Protein AF-X1VZI4-F1 (afdb_monomer_lite)

Radius of gyration: 15.94 Å; chains: 1; bounding box: 45×24×44 Å

Secondary structure (DSSP, 8-state):
-TTGGG--SHHHHHHHHHHHHHHHHHHHHHHT-HHHHHHHHHHHS-PSSEEEEEEE-SSTTHHHHHHHHHHHHHTTEEEEEEEPP---

pLDDT: mean 88.12, std 7.81, range [57.94, 95.19]

Structure (mmCIF, N/CA/C/O backbone):
data_AF-X1VZI4-F1
#
_entry.id   AF-X1VZI4-F1
#
loop_
_atom_site.group_PDB
_atom_site.id
_atom_site.type_symbol
_atom_site.label_atom_id
_atom_site.label_alt_id
_atom_site.label_comp_id
_atom_site.label_asym_id
_atom_site.label_entity_id
_atom_site.label_seq_id
_atom_site.pdbx_PDB_ins_code
_atom_site.Cartn_x
_atom_site.Cartn_y
_atom_site.Cartn_z
_atom_site.occupancy
_atom_site.B_iso_or_equiv
_atom_site.auth_seq_id
_atom_site.auth_comp_id
_atom_site.auth_asym_id
_atom_site.auth_atom_id
_atom_site.pdbx_PDB_model_num
ATOM 1 N N . ILE A 1 1 ? -3.536 -0.621 14.814 1.00 65.88 1 ILE A N 1
ATOM 2 C CA . ILE A 1 1 ? -4.839 0.098 14.854 1.00 65.88 1 ILE A CA 1
ATOM 3 C C . ILE A 1 1 ? -6.051 -0.834 15.053 1.00 65.88 1 ILE A C 1
ATOM 5 O O . ILE A 1 1 ? -6.949 -0.456 15.790 1.00 65.88 1 ILE A O 1
ATOM 9 N N . ALA A 1 2 ? -6.113 -2.037 14.457 1.00 73.00 2 ALA A N 1
ATOM 10 C CA . ALA A 1 2 ? -7.320 -2.889 14.499 1.00 73.00 2 ALA A CA 1
ATOM 11 C C . ALA A 1 2 ? -7.875 -3.190 15.910 1.00 73.00 2 ALA A C 1
ATOM 13 O O . ALA A 1 2 ? -9.079 -3.093 16.113 1.00 73.00 2 ALA A O 1
ATOM 14 N N . GLN A 1 3 ? -7.012 -3.473 16.890 1.00 75.44 3 GLN A N 1
ATOM 15 C CA . GLN A 1 3 ? -7.424 -3.694 18.285 1.00 75.44 3 GLN A CA 1
ATOM 16 C C . GLN A 1 3 ? -7.919 -2.401 18.965 1.00 75.44 3 GLN A C 1
ATOM 18 O O . GLN A 1 3 ? -8.908 -2.413 19.687 1.00 75.44 3 GLN A O 1
ATOM 23 N N . LEU A 1 4 ? -7.287 -1.262 18.663 1.00 80.88 4 LEU A N 1
ATOM 24 C CA . LEU A 1 4 ? -7.678 0.064 19.164 1.00 80.88 4 LEU A CA 1
ATOM 25 C C . LEU A 1 4 ? -9.019 0.553 18.599 1.00 80.88 4 LEU A C 1
ATOM 27 O O . LEU A 1 4 ? -9.711 1.308 19.269 1.00 80.88 4 LEU A O 1
ATOM 31 N N . LYS A 1 5 ? -9.431 0.091 17.410 1.00 80.44 5 LYS A N 1
ATOM 32 C CA . LYS A 1 5 ? -10.755 0.407 16.837 1.00 80.44 5 LYS A CA 1
ATOM 33 C C . LYS A 1 5 ? -11.922 -0.121 17.675 1.00 80.44 5 LYS A C 1
ATOM 35 O O . LYS A 1 5 ? -13.031 0.371 17.520 1.00 80.44 5 LYS A O 1
ATOM 40 N N . GLN A 1 6 ? -11.682 -1.119 18.525 1.00 86.50 6 GLN A N 1
ATOM 41 C CA . GLN A 1 6 ? -12.694 -1.705 19.407 1.00 86.50 6 GLN A CA 1
ATOM 42 C C . GLN A 1 6 ? -12.699 -1.064 20.803 1.00 86.50 6 GLN A C 1
ATOM 44 O O . GLN A 1 6 ? -13.568 -1.371 21.615 1.00 86.50 6 GLN A O 1
ATOM 49 N N . ALA A 1 7 ? -11.739 -0.182 21.101 1.00 85.19 7 ALA A N 1
ATOM 50 C CA . ALA A 1 7 ? -11.657 0.474 22.396 1.00 85.19 7 ALA A CA 1
ATOM 51 C C . ALA A 1 7 ? -12.777 1.515 22.550 1.00 85.19 7 ALA A C 1
ATOM 53 O O . ALA A 1 7 ? -12.931 2.419 21.729 1.00 85.19 7 ALA A O 1
ATOM 54 N N . THR A 1 8 ? -13.544 1.405 23.634 1.00 85.31 8 THR A N 1
ATOM 55 C CA . THR A 1 8 ? -14.627 2.342 23.980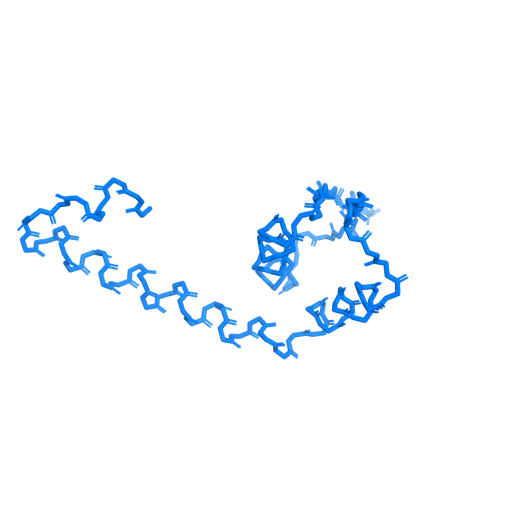 1.00 85.31 8 THR A CA 1
ATOM 56 C C . THR A 1 8 ? -14.210 3.385 25.016 1.00 85.31 8 THR A C 1
ATOM 58 O O . THR A 1 8 ? -14.959 4.325 25.267 1.00 85.31 8 THR A O 1
ATOM 61 N N . SER A 1 9 ? -13.025 3.241 25.617 1.00 93.62 9 SER A N 1
ATOM 62 C CA . SER A 1 9 ? -12.497 4.201 26.585 1.00 93.62 9 SER A CA 1
ATOM 63 C C . SER A 1 9 ? -12.036 5.491 25.902 1.00 93.62 9 SER A C 1
ATOM 65 O O . SER A 1 9 ? -11.469 5.458 24.808 1.00 93.62 9 SER A O 1
ATOM 67 N N . GLU A 1 10 ? -12.229 6.630 26.571 1.00 93.62 10 GLU A N 1
ATOM 68 C CA . GLU A 1 10 ? -11.826 7.950 26.060 1.00 93.62 10 GLU A CA 1
ATOM 69 C C . GLU A 1 10 ? -10.321 8.027 25.715 1.00 93.62 10 GLU A C 1
ATOM 71 O O . GLU A 1 10 ? -10.001 8.429 24.593 1.00 93.62 10 GLU A O 1
ATOM 76 N N . PRO A 1 11 ? -9.384 7.512 26.543 1.00 93.06 11 PRO A N 1
ATOM 77 C CA . PRO A 1 11 ? -7.969 7.462 26.170 1.00 93.06 11 PRO A CA 1
ATOM 78 C C . PRO A 1 11 ? -7.694 6.596 24.933 1.00 93.06 11 PRO A C 1
ATOM 80 O O . PRO A 1 11 ? -6.863 6.949 24.096 1.00 93.06 11 PRO A O 1
ATOM 83 N N . GLY A 1 12 ? -8.407 5.471 24.792 1.00 93.00 12 GLY A N 1
ATOM 84 C CA . GLY A 1 12 ? -8.273 4.578 23.641 1.00 93.00 12 GLY A CA 1
ATOM 85 C C . GLY A 1 12 ? -8.734 5.243 22.344 1.00 93.00 12 GLY A C 1
ATOM 86 O O . GLY A 1 12 ? -8.041 5.169 21.329 1.00 93.00 12 GLY A O 1
ATOM 87 N N . GLN A 1 13 ? -9.857 5.962 22.394 1.00 92.81 13 GLN A N 1
ATOM 88 C CA . GLN A 1 13 ? -10.370 6.739 21.265 1.00 92.81 13 GLN A CA 1
ATOM 89 C C . GLN A 1 13 ? -9.442 7.903 20.896 1.00 92.81 13 GLN A C 1
ATOM 91 O O . GLN A 1 13 ? -9.221 8.162 19.712 1.00 92.81 13 GLN A O 1
ATOM 96 N N . ARG A 1 14 ? -8.850 8.575 21.890 1.00 94.69 14 ARG A N 1
ATOM 97 C CA . ARG A 1 14 ? -7.897 9.668 21.665 1.00 94.69 14 ARG A CA 1
ATOM 98 C C . ARG A 1 14 ? -6.589 9.188 21.037 1.00 94.69 14 ARG A C 1
ATOM 100 O O . ARG A 1 14 ? -6.076 9.831 20.127 1.00 94.69 14 ARG A O 1
ATOM 107 N N . LEU A 1 15 ? -6.064 8.042 21.466 1.00 93.62 15 LEU A N 1
ATOM 108 C CA . LEU A 1 15 ? -4.899 7.441 20.816 1.00 93.62 15 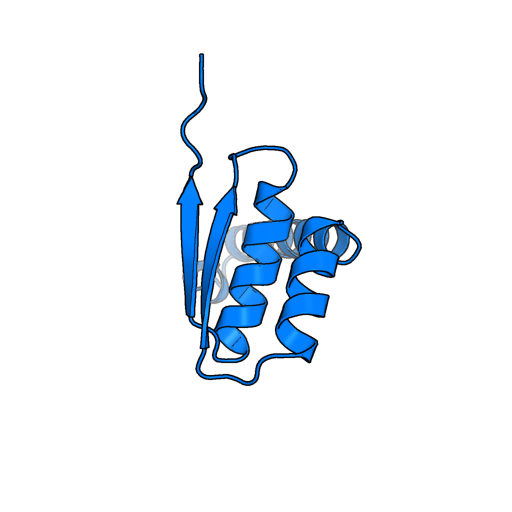LEU A CA 1
ATOM 109 C C . LEU A 1 15 ? -5.229 7.012 19.379 1.00 93.62 15 LEU A C 1
ATOM 111 O O . LEU A 1 15 ? -4.446 7.244 18.461 1.00 93.62 15 LEU A O 1
ATOM 115 N N . LEU A 1 16 ? -6.409 6.424 19.166 1.00 93.00 16 LEU A N 1
ATOM 116 C CA . LEU A 1 16 ? -6.871 6.045 17.834 1.00 93.00 16 LEU A CA 1
ATOM 117 C C . LEU A 1 16 ? -6.957 7.253 16.889 1.00 93.00 16 LEU A C 1
ATOM 119 O O . LEU A 1 16 ? -6.544 7.140 15.735 1.00 93.00 16 LEU A O 1
ATOM 123 N N . SER A 1 17 ? -7.471 8.396 17.351 1.00 93.19 17 SER A N 1
ATOM 124 C CA . SER A 1 17 ? -7.567 9.600 16.518 1.00 93.19 17 SER A CA 1
ATOM 125 C C . SER A 1 17 ? -6.192 10.162 16.149 1.00 93.19 17 SER A C 1
ATOM 127 O O . SER A 1 17 ? -5.986 10.503 14.986 1.00 93.19 17 SER A O 1
ATOM 129 N N . MET A 1 18 ? -5.234 10.170 17.082 1.00 95.19 18 MET A N 1
ATOM 130 C CA . MET A 1 18 ? -3.848 10.578 16.815 1.00 95.19 18 MET A CA 1
ATOM 131 C C . MET A 1 18 ? -3.175 9.677 15.774 1.00 95.19 18 MET A C 1
ATOM 133 O O . MET A 1 18 ? -2.632 10.177 14.793 1.00 95.19 18 MET A O 1
ATOM 137 N N . LEU A 1 19 ? -3.276 8.354 15.935 1.00 93.75 19 LEU A N 1
ATOM 138 C CA . LEU A 1 19 ? -2.682 7.398 14.993 1.00 93.75 19 LEU A CA 1
ATOM 139 C C . LEU A 1 19 ? -3.330 7.468 13.605 1.00 93.75 19 LEU A C 1
ATOM 141 O O . LEU A 1 19 ? -2.648 7.3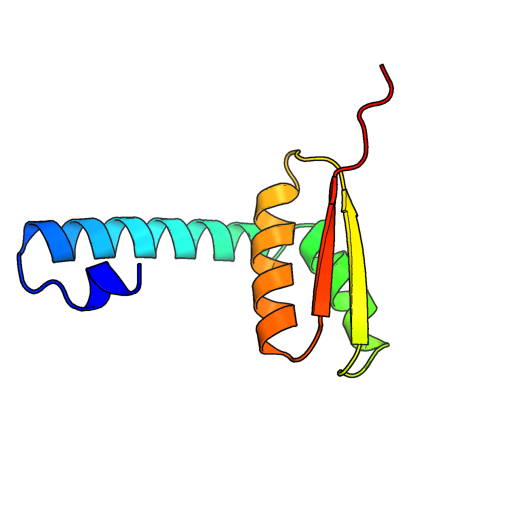20 12.594 1.00 93.75 19 LEU A O 1
ATOM 145 N N . ASN A 1 20 ? -4.645 7.694 13.532 1.00 92.62 20 ASN A N 1
ATOM 146 C CA . ASN A 1 20 ? -5.324 7.886 12.249 1.00 92.62 20 ASN A CA 1
ATOM 147 C C . ASN A 1 20 ? -4.874 9.180 11.564 1.00 92.62 20 ASN A C 1
ATOM 149 O O . ASN A 1 20 ? -4.690 9.182 10.350 1.00 92.62 20 ASN A O 1
ATOM 153 N N . PHE A 1 21 ? -4.693 10.262 12.325 1.00 95.19 21 PHE A N 1
ATOM 154 C CA . PHE A 1 21 ? -4.182 11.523 11.794 1.00 95.19 21 PHE A CA 1
ATOM 155 C C . PHE A 1 21 ? -2.766 11.356 11.232 1.00 95.19 21 PHE A C 1
ATOM 157 O O . PHE A 1 21 ? -2.505 11.768 10.104 1.00 95.19 21 PHE A O 1
ATOM 164 N N . GLU A 1 22 ? -1.879 10.695 11.975 1.00 92.50 22 GLU A N 1
ATOM 165 C CA . GLU A 1 22 ? -0.517 10.396 11.527 1.00 92.50 22 GLU A CA 1
ATOM 166 C C . GLU A 1 22 ? -0.518 9.527 10.263 1.00 92.50 22 GLU A C 1
ATOM 168 O O . GLU A 1 22 ? 0.117 9.882 9.272 1.00 92.50 22 GLU A O 1
ATOM 173 N N . TYR A 1 23 ? -1.311 8.449 10.243 1.00 90.94 23 TYR A N 1
ATOM 174 C CA . TYR A 1 23 ? -1.459 7.606 9.054 1.00 90.94 23 TYR A CA 1
ATOM 175 C C . TYR A 1 23 ? -1.918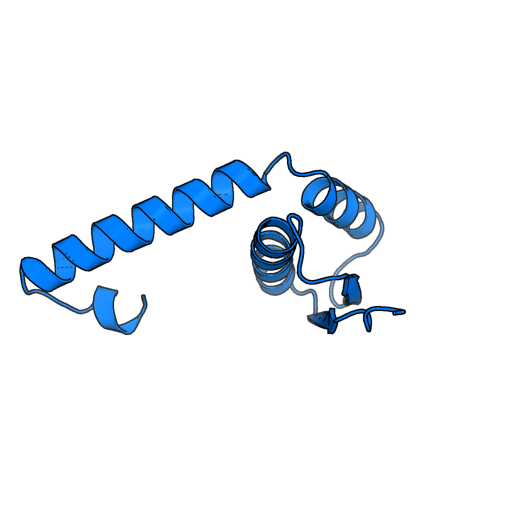 8.416 7.837 1.00 90.94 23 TYR A C 1
ATOM 177 O O . TYR A 1 23 ? -1.338 8.300 6.759 1.00 90.94 23 TYR A O 1
ATOM 185 N N . GLN A 1 24 ? -2.925 9.278 8.005 1.00 93.56 24 GLN A N 1
ATOM 186 C CA . GLN A 1 24 ? -3.394 10.147 6.929 1.00 93.56 24 GLN A CA 1
ATOM 187 C C . GLN A 1 24 ? -2.310 11.123 6.469 1.00 93.56 24 GLN A C 1
ATOM 189 O O . GLN A 1 24 ? -2.167 11.322 5.266 1.00 93.56 24 GLN A O 1
ATOM 194 N N . ALA A 1 25 ? -1.536 11.714 7.379 1.00 93.06 25 ALA A N 1
ATOM 195 C CA . ALA A 1 25 ? -0.443 12.611 7.020 1.00 93.06 25 ALA A CA 1
ATOM 196 C C . ALA A 1 25 ? 0.619 11.896 6.166 1.00 93.06 25 ALA A C 1
ATOM 198 O O . ALA A 1 25 ? 0.987 12.406 5.105 1.00 93.06 25 ALA A O 1
ATOM 199 N N . ILE A 1 26 ? 1.025 10.686 6.567 1.00 91.38 26 ILE A N 1
ATOM 200 C CA . ILE A 1 26 ? 1.965 9.847 5.809 1.00 91.38 26 ILE A CA 1
ATOM 201 C C . ILE A 1 26 ? 1.377 9.503 4.433 1.00 91.38 26 ILE A C 1
ATOM 203 O O . ILE A 1 26 ? 2.045 9.650 3.408 1.00 91.38 26 ILE A O 1
ATOM 207 N N . GLU A 1 27 ? 0.098 9.115 4.368 1.00 92.81 27 GLU A N 1
ATOM 208 C CA . GLU A 1 27 ? -0.563 8.835 3.093 1.00 92.81 27 GLU A CA 1
ATOM 209 C C . GLU A 1 27 ? -0.591 10.047 2.158 1.00 92.81 27 GLU A C 1
ATOM 211 O O . GLU A 1 27 ? -0.412 9.881 0.951 1.00 92.81 27 GLU A O 1
ATOM 216 N N . GLN A 1 28 ? -0.846 11.251 2.681 1.00 93.81 28 GLN A N 1
ATOM 217 C CA . GLN A 1 28 ? -0.864 12.471 1.873 1.00 93.81 28 GLN A CA 1
ATOM 218 C C . GLN A 1 28 ? 0.535 12.831 1.374 1.00 93.81 28 GLN A C 1
ATOM 220 O O . GLN A 1 28 ? 0.679 13.149 0.194 1.00 93.81 28 GLN A O 1
ATOM 225 N N . ALA A 1 29 ? 1.557 12.733 2.229 1.00 90.50 29 ALA A N 1
ATOM 226 C CA . ALA A 1 29 ? 2.945 12.975 1.846 1.00 90.50 29 ALA A CA 1
ATOM 227 C C . ALA A 1 29 ? 3.407 11.999 0.749 1.00 90.50 29 ALA A C 1
ATOM 229 O O . ALA A 1 29 ? 4.061 12.397 -0.215 1.00 90.50 29 ALA A O 1
ATOM 230 N N . ALA A 1 30 ? 2.987 10.734 0.839 1.00 92.81 30 ALA A N 1
ATOM 231 C CA . ALA A 1 30 ? 3.332 9.703 -0.130 1.00 92.81 30 ALA A CA 1
ATOM 232 C C . ALA A 1 30 ? 2.712 9.915 -1.523 1.00 92.81 30 ALA A C 1
ATOM 234 O O . ALA A 1 30 ? 3.297 9.464 -2.504 1.00 92.81 30 ALA A O 1
ATOM 235 N N . LYS A 1 31 ? 1.552 10.579 -1.662 1.00 91.50 31 LYS A N 1
ATOM 236 C CA . LYS A 1 31 ? 0.804 10.654 -2.942 1.00 91.50 31 LYS A CA 1
ATOM 237 C C . LYS A 1 31 ? 1.625 11.164 -4.123 1.00 91.50 31 LYS A C 1
ATOM 239 O O . LYS A 1 31 ? 1.544 10.594 -5.205 1.00 91.50 31 LYS A O 1
ATOM 244 N N . ASN A 1 32 ? 2.397 12.224 -3.902 1.00 91.94 32 ASN A N 1
ATOM 245 C CA . ASN A 1 32 ? 3.187 12.881 -4.946 1.00 91.94 32 ASN A CA 1
ATOM 246 C C . ASN A 1 32 ? 4.680 12.551 -4.834 1.00 91.94 32 ASN A C 1
ATOM 248 O O . ASN A 1 32 ? 5.510 13.190 -5.478 1.00 91.94 32 ASN A O 1
ATOM 252 N N . HIS A 1 33 ? 5.031 11.574 -3.998 1.00 93.38 33 HIS A N 1
ATOM 253 C CA . HIS A 1 33 ? 6.410 11.167 -3.815 1.00 93.38 33 HIS A CA 1
ATOM 254 C C . HIS A 1 33 ? 6.937 10.474 -5.088 1.00 93.38 33 HIS A C 1
ATOM 256 O O . HIS A 1 33 ? 6.221 9.642 -5.655 1.00 93.38 33 HIS A O 1
ATOM 262 N N . PRO A 1 34 ? 8.184 10.736 -5.530 1.00 92.19 34 PRO A N 1
ATOM 263 C CA . PRO A 1 34 ? 8.744 10.137 -6.747 1.00 92.19 34 PRO A CA 1
ATOM 264 C C . PRO A 1 34 ? 8.625 8.609 -6.806 1.00 92.19 34 PRO A C 1
ATOM 266 O O . PRO A 1 34 ? 8.249 8.054 -7.836 1.00 92.19 34 PRO A O 1
ATOM 269 N N . ALA A 1 35 ? 8.864 7.928 -5.683 1.00 91.62 35 ALA A N 1
ATOM 270 C CA . ALA A 1 35 ? 8.728 6.475 -5.590 1.00 91.62 35 ALA A CA 1
ATOM 271 C C . ALA A 1 35 ? 7.287 5.985 -5.853 1.00 91.62 35 ALA A C 1
ATOM 273 O O . ALA A 1 3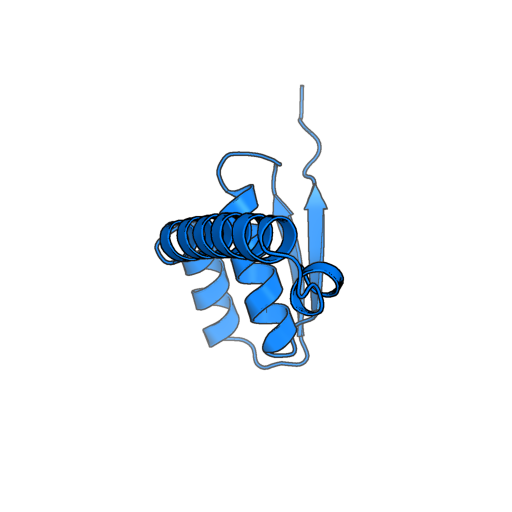5 ? 7.085 5.008 -6.571 1.00 91.62 35 ALA A O 1
ATOM 274 N N . THR A 1 36 ? 6.276 6.692 -5.340 1.00 93.44 36 THR A N 1
ATOM 275 C CA . THR A 1 36 ? 4.856 6.382 -5.581 1.00 93.44 36 THR A CA 1
ATOM 276 C C . THR A 1 36 ? 4.493 6.535 -7.054 1.00 93.44 36 THR A C 1
ATOM 278 O O . THR A 1 36 ? 3.790 5.691 -7.616 1.00 93.44 36 THR A O 1
ATOM 281 N N . LEU A 1 37 ? 4.990 7.597 -7.692 1.00 94.00 37 LEU A N 1
ATOM 282 C CA . LEU A 1 37 ? 4.760 7.861 -9.111 1.00 94.00 37 LEU A CA 1
ATOM 283 C C . LEU A 1 37 ? 5.408 6.783 -9.986 1.00 94.00 37 LEU A C 1
ATOM 285 O O . LEU A 1 37 ? 4.743 6.241 -10.866 1.00 94.00 37 LEU A O 1
ATOM 289 N N . ALA A 1 38 ? 6.656 6.413 -9.693 1.00 91.25 38 ALA A N 1
ATOM 290 C CA . ALA A 1 38 ? 7.363 5.352 -10.406 1.00 91.25 38 ALA A CA 1
ATOM 291 C C . ALA A 1 38 ? 6.621 4.007 -10.313 1.00 91.25 38 ALA A C 1
ATOM 293 O O . ALA A 1 38 ? 6.397 3.344 -11.325 1.00 91.25 38 ALA A O 1
ATOM 294 N N . LEU A 1 39 ? 6.170 3.625 -9.113 1.00 90.94 39 LEU A N 1
ATOM 295 C CA . LEU A 1 39 ? 5.384 2.404 -8.922 1.00 90.94 39 LEU A CA 1
ATOM 296 C C . LEU A 1 39 ? 4.040 2.460 -9.659 1.00 90.94 39 LEU A C 1
ATOM 298 O O . LEU A 1 39 ? 3.620 1.466 -10.252 1.00 90.94 39 LEU A O 1
ATOM 302 N N . SER A 1 40 ? 3.381 3.621 -9.661 1.00 91.25 40 SER A N 1
ATOM 303 C CA . SER A 1 40 ? 2.108 3.809 -10.363 1.00 91.25 40 SER A CA 1
ATOM 304 C C . SER A 1 40 ? 2.273 3.597 -11.868 1.00 91.25 40 SER A C 1
ATOM 306 O O . SER A 1 40 ? 1.545 2.784 -12.434 1.00 91.25 40 SER A O 1
ATOM 308 N N . GLN A 1 41 ? 3.290 4.211 -12.480 1.00 92.12 41 GLN A N 1
ATOM 309 C CA . GLN A 1 41 ? 3.611 4.059 -13.906 1.00 92.12 41 GLN A CA 1
ATOM 310 C C . GLN A 1 41 ? 3.886 2.603 -14.300 1.00 92.12 41 GLN A C 1
ATOM 312 O O . GLN A 1 41 ? 3.408 2.130 -15.329 1.00 92.12 41 GLN A O 1
ATOM 317 N N . VAL A 1 42 ? 4.615 1.848 -13.474 1.00 88.50 42 VAL A N 1
ATOM 318 C CA . VAL A 1 42 ? 4.849 0.418 -13.737 1.00 88.50 42 VAL A CA 1
ATOM 319 C C . VAL A 1 42 ? 3.528 -0.358 -13.728 1.00 88.50 42 VAL A C 1
ATOM 321 O O . VAL A 1 42 ? 3.303 -1.218 -14.577 1.00 88.50 42 VAL A O 1
ATOM 324 N N . THR A 1 43 ? 2.620 -0.025 -12.809 1.00 91.19 43 THR A N 1
ATOM 325 C CA . THR A 1 43 ? 1.332 -0.728 -12.671 1.00 91.19 43 THR A CA 1
ATOM 326 C C . THR A 1 43 ? 0.308 -0.370 -13.746 1.00 91.19 43 THR A C 1
ATOM 328 O O . THR A 1 43 ? -0.687 -1.075 -13.878 1.00 91.19 43 THR A O 1
ATOM 331 N N . GLU A 1 44 ? 0.534 0.682 -14.535 1.00 91.19 44 GLU A N 1
ATOM 332 C CA . GLU A 1 44 ? -0.281 0.982 -15.724 1.00 91.19 44 GLU A CA 1
ATOM 333 C C . GLU A 1 44 ? -0.069 -0.047 -16.841 1.00 91.19 44 GLU A C 1
ATOM 335 O O . GLU A 1 44 ? -0.965 -0.286 -17.647 1.00 91.19 44 GLU A O 1
ATOM 340 N N . HIS A 1 45 ? 1.096 -0.694 -16.862 1.00 90.62 45 HIS A N 1
ATOM 341 C CA . HIS A 1 45 ? 1.499 -1.618 -17.921 1.00 90.62 45 HIS A CA 1
ATOM 342 C C . HIS A 1 45 ? 1.344 -3.093 -17.524 1.00 90.62 45 HIS A C 1
ATOM 344 O O . HIS A 1 45 ? 1.609 -3.981 -18.334 1.00 90.62 45 HIS A O 1
ATOM 350 N N . ILE A 1 46 ? 0.944 -3.374 -16.279 1.00 88.62 46 ILE A N 1
ATOM 351 C CA . ILE A 1 46 ? 0.887 -4.725 -15.713 1.00 88.62 46 ILE A CA 1
ATOM 352 C C . ILE A 1 46 ? -0.431 -4.902 -14.963 1.00 88.62 46 ILE A C 1
ATOM 354 O O . ILE A 1 46 ? -0.733 -4.157 -14.032 1.00 88.62 46 ILE A O 1
ATOM 358 N N . LEU A 1 47 ? -1.197 -5.928 -15.332 1.00 88.56 47 LEU A N 1
ATOM 359 C CA . LEU A 1 47 ? -2.425 -6.291 -14.630 1.00 88.56 47 LEU A CA 1
ATOM 360 C C . LEU A 1 47 ? -2.139 -7.307 -13.509 1.00 88.56 47 LEU A C 1
ATOM 362 O O . LEU A 1 47 ? -1.297 -8.189 -13.689 1.00 88.56 47 LEU A O 1
ATOM 366 N N . PRO A 1 48 ? -2.839 -7.224 -12.365 1.00 89.25 48 PRO A N 1
ATOM 367 C CA . PRO A 1 48 ? -2.793 -8.265 -11.345 1.00 89.25 48 PRO A CA 1
ATOM 368 C C . PRO A 1 48 ? -3.467 -9.566 -11.849 1.00 89.25 48 PRO A C 1
ATOM 370 O O . PRO A 1 48 ? -4.411 -9.490 -12.639 1.00 89.25 48 PRO A O 1
ATOM 373 N N . PRO A 1 49 ? -3.042 -10.757 -11.379 1.00 93.25 49 PRO A N 1
ATOM 374 C CA . PRO A 1 49 ? -2.016 -10.979 -10.361 1.00 93.25 49 PRO A CA 1
ATOM 375 C C . PRO A 1 49 ? -0.595 -10.847 -10.928 1.00 93.25 49 PRO A C 1
ATOM 377 O O . PRO A 1 49 ? -0.247 -11.472 -11.926 1.00 93.25 49 PRO A O 1
ATOM 380 N N . ALA A 1 50 ? 0.247 -10.067 -10.250 1.00 92.12 50 ALA A N 1
ATOM 381 C CA . ALA A 1 50 ? 1.653 -9.895 -10.606 1.00 92.12 50 ALA A CA 1
ATOM 382 C C . ALA A 1 50 ? 2.515 -9.707 -9.353 1.00 92.12 50 ALA A C 1
ATOM 384 O O . ALA A 1 50 ? 2.057 -9.162 -8.344 1.00 92.12 50 ALA A O 1
ATOM 385 N N . ILE A 1 51 ? 3.768 -10.160 -9.426 1.00 92.56 51 ILE A N 1
ATOM 386 C CA . ILE A 1 51 ? 4.755 -9.995 -8.356 1.00 92.56 51 ILE A CA 1
ATOM 387 C C . ILE A 1 51 ? 5.615 -8.773 -8.665 1.00 92.56 51 ILE A C 1
ATOM 389 O O . ILE A 1 51 ? 6.168 -8.650 -9.755 1.00 92.56 51 ILE A O 1
ATOM 393 N N . MET A 1 52 ? 5.752 -7.897 -7.678 1.00 89.50 52 MET A N 1
ATOM 394 C CA . MET A 1 52 ? 6.616 -6.730 -7.713 1.00 89.50 52 MET A CA 1
ATOM 395 C C . MET A 1 52 ? 7.700 -6.888 -6.652 1.00 89.50 52 MET A C 1
ATOM 397 O O . MET A 1 52 ? 7.411 -6.930 -5.456 1.00 89.50 52 MET A O 1
ATOM 401 N N . VAL A 1 53 ? 8.951 -6.982 -7.097 1.00 90.94 53 VAL A N 1
ATOM 402 C CA . VAL A 1 53 ? 10.113 -7.006 -6.206 1.00 90.94 53 VAL A CA 1
ATOM 403 C C . VAL A 1 53 ? 10.667 -5.594 -6.118 1.00 90.94 53 VAL A C 1
ATOM 405 O O . VAL A 1 53 ? 11.200 -5.066 -7.092 1.00 90.94 53 VAL A O 1
ATOM 408 N N . LEU A 1 54 ? 10.517 -4.981 -4.952 1.00 87.81 54 LEU A N 1
ATOM 409 C CA . LEU A 1 54 ? 11.043 -3.664 -4.654 1.00 87.81 54 LEU A CA 1
ATOM 410 C C . LEU A 1 54 ? 12.405 -3.812 -3.981 1.00 87.81 54 LEU A C 1
ATOM 412 O O . LEU A 1 54 ? 12.500 -4.346 -2.879 1.00 87.81 54 LEU A O 1
ATOM 416 N N . VAL A 1 55 ? 13.450 -3.314 -4.636 1.00 88.44 55 VAL A N 1
ATOM 417 C CA . VAL A 1 55 ? 14.803 -3.262 -4.074 1.00 88.44 55 VAL A CA 1
ATOM 418 C C . VAL A 1 55 ? 15.140 -1.806 -3.787 1.00 88.44 55 VAL A C 1
ATOM 420 O O . VAL A 1 55 ? 15.320 -1.020 -4.716 1.00 88.44 55 VAL A O 1
ATOM 423 N N . SER A 1 56 ? 15.208 -1.433 -2.513 1.00 81.94 56 SER A N 1
ATOM 424 C CA . SER A 1 56 ? 15.483 -0.053 -2.102 1.00 81.94 56 SER A CA 1
ATOM 425 C C . SER A 1 56 ? 16.310 -0.004 -0.823 1.00 81.94 56 SER A C 1
ATOM 427 O O . SER A 1 56 ? 16.353 -0.958 -0.049 1.00 81.94 56 SER A O 1
ATOM 429 N N . GLN A 1 57 ? 16.984 1.120 -0.590 1.00 82.25 57 GLN A N 1
ATOM 430 C CA . GLN A 1 57 ? 17.571 1.404 0.720 1.00 82.25 57 GLN A CA 1
ATOM 431 C C . GLN A 1 57 ? 16.473 1.883 1.680 1.00 82.25 57 GLN A C 1
ATOM 433 O O . GLN A 1 57 ? 15.496 2.494 1.246 1.00 82.25 57 GLN A O 1
ATOM 438 N N . LEU A 1 58 ? 16.640 1.643 2.983 1.00 74.38 58 LEU A N 1
ATOM 439 C CA . LEU A 1 58 ? 15.813 2.272 4.017 1.00 74.38 58 LEU A CA 1
ATOM 440 C C . LEU A 1 58 ? 16.247 3.734 4.194 1.00 74.38 58 LEU A C 1
ATOM 442 O O . LEU A 1 58 ? 17.087 4.063 5.029 1.00 74.38 58 LEU A O 1
ATOM 446 N N . ASN A 1 59 ? 15.717 4.604 3.340 1.00 80.25 59 ASN A N 1
ATOM 447 C CA . ASN A 1 59 ? 16.013 6.033 3.301 1.00 80.25 59 ASN A CA 1
ATOM 448 C C . ASN A 1 59 ? 14.702 6.851 3.322 1.00 80.25 59 ASN A C 1
ATOM 450 O O . ASN A 1 59 ? 13.659 6.365 3.759 1.00 80.25 59 ASN A O 1
ATOM 454 N N . HIS A 1 60 ? 14.751 8.093 2.835 1.00 75.31 60 HIS A N 1
ATOM 455 C CA . HIS A 1 60 ? 13.591 8.985 2.732 1.00 75.31 60 HIS A CA 1
ATOM 456 C C . HIS A 1 60 ? 12.421 8.425 1.902 1.00 75.31 60 HIS A C 1
ATOM 458 O O . HIS A 1 60 ? 11.293 8.875 2.077 1.00 75.31 60 HIS A O 1
ATOM 464 N N . ASP A 1 61 ? 12.654 7.420 1.055 1.00 82.88 61 ASP A N 1
ATOM 465 C CA . ASP A 1 61 ? 11.622 6.828 0.205 1.00 82.88 61 ASP A CA 1
ATOM 466 C C . ASP A 1 61 ? 10.790 5.763 0.945 1.00 82.88 61 ASP A C 1
ATOM 468 O O . ASP A 1 61 ? 9.737 5.350 0.455 1.00 82.88 61 ASP A O 1
ATOM 472 N N . ALA A 1 62 ? 11.244 5.302 2.119 1.00 84.94 62 ALA A N 1
ATOM 473 C CA . ALA A 1 62 ? 10.700 4.125 2.797 1.00 84.94 62 ALA A CA 1
ATOM 474 C C . ALA A 1 62 ? 9.202 4.246 3.121 1.00 84.94 62 ALA A C 1
ATOM 476 O O . ALA A 1 62 ? 8.444 3.300 2.899 1.00 84.94 62 ALA A O 1
ATOM 477 N N . GLU A 1 63 ? 8.752 5.410 3.593 1.00 88.62 63 GLU A N 1
ATOM 478 C CA . GLU A 1 63 ? 7.340 5.644 3.921 1.00 88.62 63 GLU A CA 1
ATOM 479 C C . GLU A 1 63 ? 6.454 5.619 2.673 1.00 88.62 63 GLU A C 1
ATOM 481 O O . GLU A 1 63 ? 5.413 4.957 2.649 1.00 88.62 63 GLU A O 1
ATOM 486 N N . ALA A 1 64 ? 6.889 6.285 1.602 1.00 91.69 64 ALA A N 1
ATOM 487 C CA . ALA A 1 64 ? 6.159 6.320 0.341 1.00 91.69 64 ALA A CA 1
ATOM 488 C C . ALA A 1 64 ? 6.057 4.929 -0.300 1.00 91.69 64 ALA A C 1
ATOM 490 O O . ALA A 1 64 ? 4.999 4.547 -0.812 1.00 91.69 64 ALA A O 1
ATOM 491 N N . LEU A 1 65 ? 7.143 4.158 -0.234 1.00 91.19 65 LEU A N 1
ATOM 492 C CA . LEU A 1 65 ? 7.203 2.782 -0.709 1.00 91.19 65 LEU A CA 1
ATOM 493 C C . LEU A 1 65 ? 6.284 1.860 0.098 1.00 91.19 65 LEU A C 1
ATOM 495 O O . LEU A 1 65 ? 5.555 1.065 -0.494 1.00 91.19 65 LEU A O 1
ATOM 499 N N . LEU A 1 66 ? 6.255 2.000 1.425 1.00 89.25 66 LEU A N 1
ATOM 500 C CA . LEU A 1 66 ? 5.391 1.204 2.296 1.00 89.25 66 LEU A CA 1
ATOM 501 C C . LEU A 1 66 ? 3.908 1.501 2.039 1.00 89.25 66 LEU A C 1
ATOM 503 O O . LEU A 1 66 ? 3.130 0.571 1.815 1.00 89.25 66 LEU A O 1
ATOM 507 N N . VAL A 1 67 ? 3.520 2.781 1.995 1.00 91.81 67 VAL A N 1
ATOM 508 C CA . VAL A 1 67 ? 2.135 3.194 1.702 1.00 91.81 67 VAL A CA 1
ATOM 509 C C . VAL A 1 67 ? 1.693 2.697 0.328 1.00 91.81 67 VAL A C 1
ATOM 511 O O . VAL A 1 67 ? 0.593 2.160 0.171 1.00 91.81 67 VAL A O 1
ATOM 514 N N . THR A 1 68 ? 2.534 2.879 -0.688 1.00 92.62 68 THR A N 1
ATOM 515 C CA . THR A 1 68 ? 2.185 2.494 -2.058 1.00 92.62 68 THR A CA 1
ATOM 516 C C . THR A 1 68 ? 2.142 0.979 -2.210 1.00 92.62 68 THR A C 1
ATOM 518 O O . THR A 1 68 ? 1.203 0.458 -2.811 1.00 92.62 68 THR A O 1
ATOM 521 N N . GLY A 1 69 ? 3.084 0.254 -1.604 1.00 92.00 69 GLY A N 1
ATOM 522 C CA . GLY A 1 69 ? 3.094 -1.207 -1.583 1.00 92.00 69 GLY A CA 1
ATOM 523 C C . GLY A 1 69 ? 1.845 -1.794 -0.920 1.00 92.00 69 GLY A C 1
ATOM 524 O O . GLY A 1 69 ? 1.227 -2.708 -1.470 1.00 92.00 69 GLY A O 1
ATOM 525 N N . GLU A 1 70 ? 1.392 -1.217 0.199 1.00 91.31 70 GLU A N 1
ATOM 526 C CA . GLU A 1 70 ? 0.138 -1.621 0.847 1.00 91.31 70 GLU A CA 1
ATOM 527 C C . GLU A 1 70 ? -1.067 -1.423 -0.092 1.00 91.31 70 GLU A C 1
ATOM 529 O O . GLU A 1 70 ? -1.906 -2.317 -0.248 1.00 91.31 70 GLU A O 1
ATOM 534 N N . LYS A 1 71 ? -1.142 -0.276 -0.780 1.00 92.25 71 LYS A N 1
ATOM 535 C CA . LYS A 1 71 ? -2.208 0.013 -1.757 1.00 92.25 71 LYS A CA 1
ATOM 536 C C . LYS A 1 71 ? -2.188 -0.947 -2.941 1.00 92.25 71 LYS A C 1
ATOM 538 O O . LYS A 1 71 ? -3.250 -1.378 -3.389 1.00 92.25 71 LYS A O 1
ATOM 543 N N . LEU A 1 72 ? -1.007 -1.307 -3.435 1.00 92.50 72 LEU A N 1
ATOM 544 C CA . LEU A 1 72 ? -0.849 -2.280 -4.515 1.00 92.50 72 LEU A CA 1
ATOM 545 C C . LEU A 1 72 ? -1.222 -3.694 -4.067 1.00 92.50 72 LEU A C 1
ATOM 547 O O . LEU A 1 72 ? -1.896 -4.405 -4.811 1.00 92.50 72 LEU A O 1
ATOM 551 N N . THR A 1 73 ? -0.908 -4.059 -2.825 1.00 92.38 73 THR A N 1
ATOM 552 C CA . THR A 1 73 ? -1.345 -5.330 -2.232 1.00 92.38 73 THR A CA 1
ATOM 553 C C . THR A 1 73 ? -2.869 -5.430 -2.214 1.00 92.38 73 THR A C 1
ATOM 555 O O . THR A 1 73 ? -3.441 -6.419 -2.670 1.00 92.38 73 THR A O 1
ATOM 558 N N . ARG A 1 74 ? -3.558 -4.358 -1.799 1.00 92.38 74 ARG A N 1
ATOM 559 C CA . ARG A 1 74 ? -5.031 -4.278 -1.849 1.00 92.38 74 ARG A CA 1
ATOM 560 C C . ARG A 1 74 ? -5.599 -4.331 -3.277 1.00 92.38 74 ARG A C 1
ATOM 562 O O . ARG A 1 74 ? -6.757 -4.700 -3.443 1.00 92.38 74 ARG A O 1
ATOM 569 N N . ARG A 1 75 ? -4.806 -3.984 -4.299 1.00 91.94 75 ARG A N 1
ATOM 570 C CA . ARG A 1 75 ? -5.157 -4.089 -5.731 1.00 91.94 75 ARG A CA 1
ATOM 571 C C . ARG A 1 75 ? -4.831 -5.460 -6.346 1.00 91.94 75 ARG A C 1
ATOM 573 O O . ARG A 1 75 ? -5.082 -5.640 -7.532 1.00 91.94 75 ARG A O 1
ATOM 580 N N . GLY A 1 76 ? -4.304 -6.417 -5.577 1.00 92.94 76 GLY A N 1
ATOM 581 C CA . GLY A 1 76 ? -4.029 -7.784 -6.042 1.00 92.94 76 GLY A CA 1
ATOM 582 C C . GLY A 1 76 ? -2.601 -8.031 -6.539 1.00 92.94 76 GLY A C 1
ATOM 583 O O . GLY A 1 76 ? -2.345 -9.062 -7.160 1.00 92.94 76 GLY A O 1
ATOM 584 N N . PHE A 1 77 ? -1.670 -7.111 -6.281 1.00 94.19 77 PHE A N 1
ATOM 585 C CA . PHE A 1 77 ? -0.242 -7.338 -6.511 1.00 94.19 77 PHE A CA 1
ATOM 586 C C . PHE A 1 77 ? 0.402 -8.002 -5.292 1.00 94.19 77 PHE A C 1
ATOM 588 O O . PHE A 1 77 ? 0.034 -7.719 -4.155 1.00 94.19 77 PHE A O 1
ATOM 595 N N . THR A 1 78 ? 1.421 -8.825 -5.513 1.00 93.19 78 THR A N 1
ATOM 596 C CA . THR A 1 78 ? 2.284 -9.323 -4.435 1.00 93.19 78 THR A CA 1
ATOM 597 C C . THR A 1 78 ? 3.532 -8.454 -4.372 1.00 93.19 78 THR A C 1
ATOM 599 O O . THR A 1 78 ? 4.324 -8.460 -5.312 1.00 93.19 78 THR A O 1
ATOM 602 N N . THR A 1 79 ? 3.729 -7.711 -3.284 1.00 89.38 79 THR A N 1
ATOM 603 C CA . THR A 1 79 ? 4.907 -6.847 -3.097 1.00 89.38 79 THR A CA 1
ATOM 604 C C . THR A 1 79 ? 5.938 -7.518 -2.194 1.00 89.38 79 THR A C 1
ATOM 606 O O . THR A 1 79 ? 5.619 -7.874 -1.059 1.00 89.38 79 THR A O 1
ATOM 609 N N . LEU A 1 80 ? 7.175 -7.663 -2.672 1.00 89.06 80 LEU A N 1
ATOM 610 C CA . LEU A 1 80 ? 8.314 -8.163 -1.900 1.00 89.06 80 LEU A CA 1
ATOM 611 C C . LEU A 1 80 ? 9.343 -7.046 -1.741 1.00 89.06 80 LEU A C 1
ATOM 613 O O . LEU A 1 80 ? 9.891 -6.58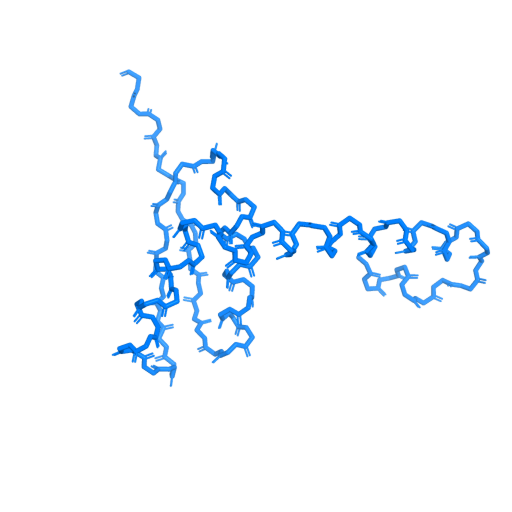2 -2.737 1.00 89.06 80 LEU A O 1
ATOM 617 N N . ASN A 1 81 ? 9.619 -6.637 -0.504 1.00 86.44 81 ASN A N 1
ATOM 618 C CA . ASN A 1 81 ? 10.597 -5.591 -0.211 1.00 86.44 81 ASN A CA 1
ATOM 619 C C . ASN A 1 81 ? 11.942 -6.227 0.149 1.00 86.44 81 ASN A C 1
ATOM 621 O O . ASN A 1 81 ? 12.020 -7.029 1.079 1.00 86.44 81 ASN A O 1
ATOM 625 N N . ILE A 1 82 ? 12.990 -5.857 -0.580 1.00 86.06 82 ILE A N 1
ATOM 626 C CA . ILE A 1 82 ? 14.368 -6.281 -0.346 1.00 86.06 82 ILE A CA 1
ATOM 627 C C . ILE A 1 82 ? 15.187 -5.039 -0.013 1.00 86.06 82 ILE A C 1
ATOM 629 O O . ILE A 1 82 ? 15.284 -4.110 -0.817 1.00 86.06 82 ILE A O 1
ATOM 633 N N . GLU A 1 83 ? 15.802 -5.035 1.165 1.00 82.50 83 GLU A N 1
ATOM 634 C CA . GLU A 1 83 ? 16.728 -3.974 1.539 1.00 82.50 83 GLU A CA 1
ATOM 635 C C . GLU A 1 83 ? 18.023 -4.108 0.730 1.00 82.50 83 GLU A C 1
ATOM 637 O O . GLU A 1 83 ? 18.700 -5.140 0.750 1.00 82.50 83 GLU A O 1
ATOM 642 N N . ALA A 1 84 ? 18.373 -3.054 -0.003 1.00 77.75 84 ALA A N 1
ATOM 643 C CA . ALA A 1 84 ? 19.638 -2.996 -0.713 1.00 77.75 84 ALA A CA 1
ATOM 644 C C . ALA A 1 84 ? 20.783 -2.849 0.300 1.00 77.75 84 ALA A C 1
ATOM 646 O O . ALA A 1 84 ? 20.879 -1.835 0.994 1.00 77.75 84 ALA A O 1
ATOM 647 N N . ALA A 1 85 ? 21.672 -3.846 0.363 1.00 71.94 85 ALA A N 1
ATOM 648 C CA . ALA A 1 85 ? 22.844 -3.801 1.231 1.00 71.94 85 ALA A CA 1
ATOM 649 C C . ALA A 1 85 ? 23.664 -2.525 0.977 1.00 71.94 85 ALA A C 1
ATOM 651 O O . ALA A 1 85 ? 24.015 -2.200 -0.163 1.00 71.94 85 ALA A O 1
ATOM 652 N N . LYS A 1 86 ? 23.984 -1.804 2.054 1.00 62.47 86 LYS A N 1
ATOM 653 C CA . LYS A 1 86 ? 24.819 -0.604 1.999 1.00 62.47 86 LYS A CA 1
ATOM 654 C C . LYS A 1 86 ? 26.226 -1.025 1.561 1.00 62.47 86 LYS A C 1
ATOM 656 O O . LYS A 1 86 ? 26.920 -1.709 2.308 1.00 62.47 86 LYS A O 1
ATOM 661 N N . ARG A 1 87 ? 26.648 -0.656 0.347 1.00 61.12 87 ARG A N 1
ATOM 662 C CA . ARG A 1 87 ? 28.062 -0.763 -0.040 1.00 61.12 87 ARG A CA 1
ATOM 663 C C . ARG A 1 87 ? 28.823 0.312 0.738 1.00 61.12 87 ARG A C 1
ATOM 665 O O . ARG A 1 87 ? 28.631 1.495 0.469 1.00 61.12 87 ARG A O 1
ATOM 672 N N . SER A 1 88 ? 29.570 -0.125 1.750 1.00 57.94 88 SER A N 1
ATOM 673 C CA . SER A 1 88 ? 30.563 0.657 2.499 1.00 57.94 88 SER A CA 1
ATOM 674 C C . SER A 1 88 ? 31.778 0.970 1.642 1.00 57.94 88 SER A C 1
ATOM 676 O O . SER A 1 88 ? 32.216 0.023 0.946 1.00 57.94 88 SER A O 1
#

Foldseek 3Di:
DVVLVPDPDPVSVVVVVVVVVVVVVLLVVLCPDPVLVVVVVVPVVDAPPEEDEAEEAPDPCVSSCVSSCVVVVVRHYHYHYDHDDDDD

Sequence (88 aa):
IAQLKQATSEPGQRLLSMLNFEYQAIEQAAKNHPATLALSQVTEHILPPAIMVLVSQLNHDAEALLVTGEKLTRRGFTTLNIEAAKRS

Organism: NCBI:txid412755